Protein AF-A0A962PW16-F1 (afdb_monomer_lite)

Secondary structure (DSSP, 8-state):
--TT-------HHHHHHHHHHHHHHHHHHHHHHHHHHHHSTT-EEETTEE----HHHHHHHHHHHHTT---SSEEE-SHHHHHHHHHHHHHHHHHHHHHHHHHTTSS-------

Sequence (114 aa):
MQYVFRQDSISQDKLYGAVAAYILIALFWAQLHGLTQYFYPGAYTLAGEPRFLNIADLIYFSFTALTTAGFGDIAPAVIQSRYLTVLEMVVGVMFVAILIARLTGVYPIAEKKL

Foldseek 3Di:
DPVVPPPVPPPVVVVVVLVVVLLVLLLVLLVVLLVVCVVPPQQKDAQNHRDNDDSVRSSVLSVCLLVVVCPPRMDGDDPVSVVSSVVSNVVSVVSVVVVVCVVVPVDPDPDPDD

Radius of gyration: 19.11 Å; chains: 1; bounding box: 48×22×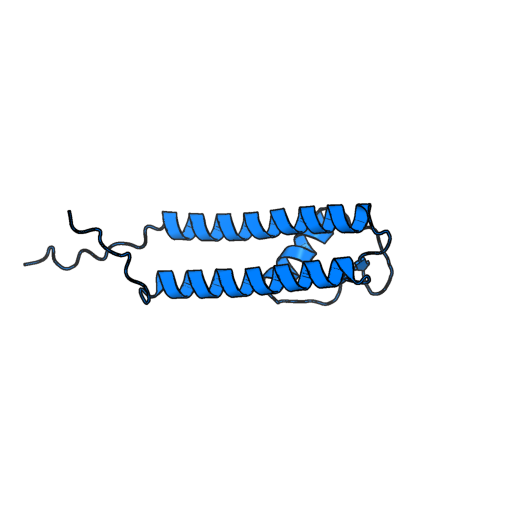60 Å

pLDDT: mean 85.95, std 16.33, range [42.16, 97.5]

Structure (mmCIF, N/CA/C/O backbone):
data_AF-A0A962PW16-F1
#
_entry.id   AF-A0A962PW16-F1
#
loop_
_atom_site.group_PDB
_atom_site.id
_atom_site.type_symbol
_atom_site.label_atom_id
_atom_site.label_alt_id
_atom_site.label_comp_id
_atom_site.label_asym_id
_atom_site.label_entity_id
_atom_site.label_seq_id
_atom_site.pdbx_PDB_ins_code
_atom_site.Cartn_x
_atom_site.Cartn_y
_atom_site.Cartn_z
_atom_site.occupancy
_atom_site.B_iso_or_equiv
_atom_site.auth_seq_id
_atom_site.auth_comp_id
_atom_site.auth_asym_id
_atom_site.auth_atom_id
_atom_site.pdbx_PDB_model_num
ATOM 1 N N . MET A 1 1 ? -32.229 4.845 38.985 1.00 42.16 1 MET A N 1
ATOM 2 C CA . MET A 1 1 ? -31.871 3.789 38.010 1.00 42.16 1 MET A CA 1
ATOM 3 C C . MET A 1 1 ? -31.650 4.386 36.612 1.00 42.16 1 MET A C 1
ATOM 5 O O . MET A 1 1 ? -32.396 4.077 35.698 1.00 42.16 1 MET A O 1
ATOM 9 N N . GLN A 1 2 ? -30.656 5.266 36.426 1.00 50.31 2 GLN A N 1
ATOM 10 C CA . GLN A 1 2 ? -30.344 5.849 35.101 1.00 50.31 2 GLN A CA 1
ATOM 11 C C . GLN A 1 2 ? -28.858 5.773 34.716 1.00 50.31 2 GLN A C 1
ATOM 13 O O . GLN A 1 2 ? -28.501 6.100 33.594 1.00 50.31 2 GLN A O 1
ATOM 18 N N . TYR A 1 3 ? -27.994 5.247 35.588 1.00 53.09 3 TYR A N 1
ATOM 19 C CA . TYR A 1 3 ? -26.572 5.050 35.274 1.00 53.09 3 TYR A CA 1
ATOM 20 C C . TYR A 1 3 ? -26.291 3.773 34.453 1.00 53.09 3 TYR A C 1
ATOM 22 O O . TYR A 1 3 ? -25.147 3.477 34.131 1.00 53.09 3 TYR A O 1
ATOM 30 N N . VAL A 1 4 ? -27.347 3.020 34.117 1.00 57.34 4 VAL A N 1
ATOM 31 C CA . VAL A 1 4 ? -27.306 1.755 33.358 1.00 57.34 4 VAL A CA 1
ATOM 32 C C . VAL A 1 4 ? -27.266 1.989 31.838 1.00 57.34 4 VAL A C 1
ATOM 34 O O . VAL A 1 4 ? -26.966 1.071 31.088 1.00 57.34 4 VAL A O 1
ATOM 37 N N . PHE A 1 5 ? -27.442 3.231 31.374 1.00 51.78 5 PHE A N 1
ATOM 38 C CA . PHE A 1 5 ? -27.135 3.636 29.995 1.00 51.78 5 PHE A CA 1
ATOM 39 C C . PHE A 1 5 ? -25.716 4.192 29.869 1.00 51.78 5 PHE A C 1
ATOM 41 O O . PHE A 1 5 ? -25.475 5.164 29.153 1.00 51.78 5 PHE A O 1
ATOM 48 N N . ARG A 1 6 ? -24.746 3.583 30.558 1.00 46.66 6 ARG A N 1
ATOM 49 C CA . ARG A 1 6 ? -23.346 3.791 30.204 1.00 46.66 6 ARG A CA 1
ATOM 50 C C . ARG A 1 6 ? -23.093 2.971 28.946 1.00 46.66 6 ARG A C 1
ATOM 52 O O . ARG A 1 6 ? -22.665 1.827 28.986 1.00 46.66 6 ARG A O 1
ATOM 59 N N . GLN A 1 7 ? -23.477 3.561 27.822 1.00 52.09 7 GLN A N 1
ATOM 60 C CA . GLN A 1 7 ? -22.950 3.210 26.521 1.00 52.09 7 GLN A CA 1
ATOM 61 C C . GLN A 1 7 ? -21.440 3.374 26.686 1.00 52.09 7 GLN A C 1
ATOM 63 O O . GLN A 1 7 ? -20.965 4.505 26.790 1.00 52.09 7 GLN A O 1
ATOM 68 N N . ASP A 1 8 ? -20.711 2.270 26.862 1.00 47.19 8 ASP A N 1
ATOM 69 C CA . ASP A 1 8 ? -19.258 2.283 26.760 1.00 47.19 8 ASP A CA 1
ATOM 70 C C . ASP A 1 8 ? -18.977 2.804 25.364 1.00 47.19 8 ASP A C 1
ATOM 72 O O . ASP A 1 8 ? -19.095 2.090 24.365 1.00 47.19 8 ASP A O 1
ATOM 76 N N . SER A 1 9 ? -18.754 4.112 25.290 1.00 47.53 9 SER A N 1
ATOM 77 C CA . SER A 1 9 ? -18.503 4.788 24.048 1.00 47.53 9 SER A CA 1
ATOM 78 C C . SER A 1 9 ? -17.310 4.063 23.459 1.00 47.53 9 SER A C 1
ATOM 80 O O . SER A 1 9 ? -16.231 3.955 24.054 1.00 47.53 9 SER A O 1
ATOM 82 N N . ILE A 1 10 ? -17.506 3.503 22.273 1.00 54.41 10 ILE A N 1
ATOM 83 C CA . ILE A 1 10 ? -16.399 3.318 21.356 1.00 54.41 10 ILE A CA 1
ATOM 84 C C . ILE A 1 10 ? -15.838 4.735 21.209 1.00 54.41 10 ILE A C 1
ATOM 86 O O . ILE A 1 10 ? -16.399 5.545 20.474 1.00 54.41 10 ILE A O 1
ATOM 90 N N . SER A 1 11 ? -14.855 5.086 22.051 1.00 63.47 11 SER A N 1
ATOM 91 C CA . SER A 1 11 ? -14.327 6.446 22.106 1.00 63.47 11 SER A CA 1
ATOM 92 C C . SER A 1 11 ? -13.882 6.787 20.698 1.00 63.47 11 SER A C 1
ATOM 94 O O . SER A 1 11 ? -13.259 5.943 20.046 1.00 63.47 11 SER A O 1
ATOM 96 N N . GLN A 1 12 ? -14.227 7.977 20.212 1.00 64.31 12 GLN A N 1
ATOM 97 C CA . GLN A 1 12 ? -13.873 8.423 18.863 1.00 64.31 12 GLN A CA 1
ATOM 98 C C . GLN A 1 12 ? -12.368 8.224 18.592 1.00 64.31 12 GLN A C 1
ATOM 100 O O . GLN A 1 12 ? -11.977 7.875 17.482 1.00 64.31 12 GLN A O 1
ATOM 105 N N . ASP A 1 13 ? -11.547 8.287 19.641 1.00 74.50 13 ASP A N 1
ATOM 106 C CA . ASP A 1 13 ? -10.116 7.969 19.652 1.00 74.50 13 ASP A CA 1
ATOM 107 C C . ASP A 1 13 ? -9.773 6.582 19.084 1.00 74.50 13 ASP A C 1
ATOM 109 O O . ASP A 1 13 ? -8.790 6.431 18.363 1.00 74.50 13 ASP A O 1
ATOM 113 N N . LYS A 1 14 ? -10.586 5.553 19.364 1.00 75.25 14 LYS A N 1
ATOM 114 C CA . LYS A 1 14 ? -10.383 4.191 18.840 1.00 75.25 14 LYS A CA 1
ATOM 115 C C . LYS A 1 14 ? -10.628 4.133 17.335 1.00 75.25 14 LYS A C 1
ATOM 117 O O . LYS A 1 14 ? -9.923 3.411 16.634 1.00 75.25 14 LYS A O 1
ATOM 122 N N . LEU A 1 15 ? -11.604 4.895 16.843 1.00 83.25 15 LEU A N 1
ATOM 123 C CA . LEU A 1 15 ? -11.897 4.983 15.415 1.00 83.25 15 LEU A CA 1
ATOM 124 C C . LEU A 1 15 ? -10.783 5.735 14.681 1.00 83.25 15 LEU A C 1
ATOM 126 O O . LEU A 1 15 ? -10.266 5.225 13.691 1.00 83.25 15 LEU A O 1
ATOM 130 N N . TYR A 1 16 ? -10.356 6.892 15.197 1.00 86.31 16 TYR A N 1
ATOM 131 C CA . TYR A 1 16 ? -9.223 7.630 14.630 1.00 86.31 16 TYR A CA 1
ATOM 132 C C . TYR A 1 16 ? -7.935 6.801 14.652 1.00 86.31 16 TYR A C 1
ATOM 134 O O . TYR A 1 16 ? -7.206 6.781 13.662 1.00 86.31 16 TYR A O 1
ATOM 142 N N . GLY A 1 17 ? -7.690 6.051 15.730 1.00 88.19 17 GLY A N 1
ATOM 143 C CA . GLY A 1 17 ? -6.570 5.117 15.822 1.00 88.19 17 GLY A CA 1
ATOM 144 C C . GLY A 1 17 ? -6.635 3.999 14.778 1.00 88.19 17 GLY A C 1
ATOM 145 O O . GLY A 1 17 ? -5.621 3.687 14.160 1.00 88.19 17 GLY A O 1
ATOM 146 N N . ALA A 1 18 ? -7.817 3.431 14.524 1.00 89.94 18 ALA A N 1
ATOM 147 C CA . ALA A 1 18 ? -7.999 2.414 13.488 1.00 89.94 18 ALA A CA 1
ATOM 148 C C . ALA A 1 18 ? -7.781 2.975 12.073 1.00 89.94 18 ALA A C 1
ATOM 150 O O . ALA A 1 18 ? -7.107 2.345 11.263 1.00 89.94 18 ALA A O 1
ATOM 151 N N . VAL A 1 19 ? -8.294 4.173 11.780 1.00 91.06 19 VAL A N 1
ATOM 152 C CA . VAL A 1 19 ? -8.070 4.842 10.487 1.00 91.06 19 VAL A CA 1
ATOM 153 C C . VAL A 1 19 ? -6.585 5.146 10.286 1.00 91.06 19 VAL A C 1
ATOM 155 O O . VAL A 1 19 ? -6.033 4.841 9.231 1.00 91.06 19 VAL A O 1
ATOM 158 N N . ALA A 1 20 ? -5.912 5.680 11.308 1.00 93.94 20 ALA A N 1
ATOM 159 C CA . ALA A 1 20 ? -4.475 5.929 11.263 1.00 93.94 20 ALA A CA 1
ATOM 160 C C . ALA A 1 20 ? -3.681 4.630 11.053 1.00 93.94 20 ALA A C 1
ATOM 162 O O . ALA A 1 20 ? -2.781 4.594 10.217 1.00 93.94 20 ALA A O 1
ATOM 163 N N . ALA A 1 21 ? -4.040 3.548 11.751 1.00 93.62 21 ALA A N 1
ATOM 164 C CA . ALA A 1 21 ? -3.416 2.242 11.565 1.00 93.62 21 ALA A CA 1
ATOM 165 C C . ALA A 1 21 ? -3.599 1.718 10.134 1.00 93.62 21 ALA A C 1
ATOM 167 O O . ALA A 1 21 ? -2.640 1.228 9.548 1.00 93.62 21 ALA A O 1
ATOM 168 N N . TYR A 1 22 ? -4.788 1.872 9.546 1.00 94.25 22 TYR A N 1
ATOM 169 C CA . TYR A 1 22 ? -5.048 1.461 8.165 1.00 94.25 22 TYR A CA 1
ATOM 170 C C . TYR A 1 22 ? -4.166 2.215 7.160 1.00 94.25 22 TYR A C 1
ATOM 172 O O . TYR A 1 22 ? -3.561 1.606 6.280 1.00 94.25 22 TYR A O 1
ATOM 180 N N . ILE A 1 23 ? -4.021 3.532 7.340 1.00 95.38 23 ILE A N 1
ATOM 181 C CA . ILE A 1 23 ? -3.131 4.364 6.519 1.00 95.38 23 ILE A CA 1
ATOM 182 C C . ILE A 1 23 ? -1.670 3.934 6.695 1.00 95.38 23 ILE A C 1
ATOM 184 O O . ILE A 1 23 ? -0.951 3.789 5.711 1.00 95.38 23 ILE A O 1
ATOM 188 N N . LEU A 1 24 ? -1.222 3.697 7.931 1.00 96.62 24 LEU A N 1
ATOM 189 C CA . LEU A 1 24 ? 0.147 3.252 8.208 1.00 96.62 24 LEU A CA 1
ATOM 190 C C . LEU A 1 24 ? 0.445 1.873 7.613 1.00 96.62 24 LEU A C 1
ATOM 192 O O . LEU A 1 24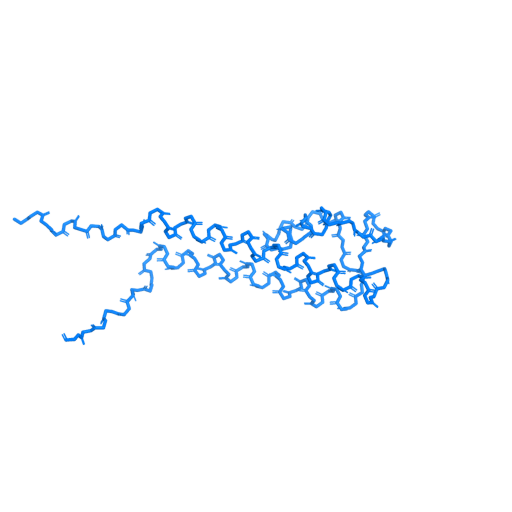 ? 1.555 1.657 7.135 1.00 96.62 24 LEU A O 1
ATOM 196 N N . ILE A 1 25 ? -0.533 0.963 7.606 1.00 96.62 25 ILE A N 1
ATOM 197 C CA . ILE A 1 25 ? -0.415 -0.340 6.942 1.00 96.62 25 ILE A CA 1
ATOM 198 C C . ILE A 1 25 ? -0.188 -0.136 5.442 1.00 96.62 25 ILE A C 1
ATOM 200 O O . ILE A 1 25 ? 0.769 -0.692 4.911 1.00 96.62 25 ILE A O 1
ATOM 204 N N . ALA A 1 26 ? -0.990 0.697 4.774 1.00 96.19 26 ALA A N 1
ATOM 205 C CA . ALA A 1 26 ? -0.792 1.001 3.354 1.00 96.19 26 ALA A CA 1
ATOM 206 C C . ALA A 1 26 ? 0.597 1.616 3.086 1.00 96.19 26 ALA A C 1
ATOM 208 O O . ALA A 1 26 ? 1.343 1.170 2.220 1.00 96.19 26 ALA A O 1
ATOM 209 N N . LEU A 1 27 ? 1.020 2.598 3.888 1.00 97.12 27 LEU A N 1
ATOM 210 C CA . LEU A 1 27 ? 2.353 3.193 3.736 1.00 97.12 27 LEU A CA 1
ATOM 211 C C . LEU A 1 27 ? 3.478 2.169 3.951 1.00 97.12 27 LEU A C 1
ATOM 213 O O . LEU A 1 27 ? 4.479 2.198 3.239 1.00 97.12 27 LEU A O 1
ATOM 217 N N . PHE A 1 28 ? 3.317 1.239 4.892 1.00 97.44 28 PHE A N 1
ATOM 218 C CA . PHE A 1 28 ? 4.269 0.153 5.112 1.00 97.44 28 PHE A CA 1
ATOM 219 C C . PHE A 1 28 ? 4.377 -0.772 3.890 1.00 97.44 28 PHE A C 1
ATOM 221 O O . PHE A 1 28 ? 5.488 -1.066 3.443 1.00 97.44 28 PHE A O 1
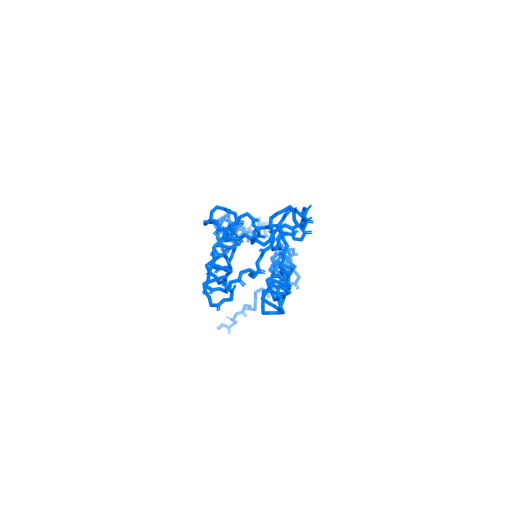ATOM 228 N N . TRP A 1 29 ? 3.251 -1.180 3.303 1.00 97.50 29 TRP A N 1
ATOM 229 C CA . TRP A 1 29 ? 3.242 -2.000 2.088 1.00 97.50 29 TRP A CA 1
ATOM 230 C C . TRP A 1 29 ? 3.827 -1.268 0.880 1.00 97.50 29 TRP A C 1
ATOM 232 O O . TRP A 1 29 ? 4.616 -1.858 0.141 1.00 97.50 29 TRP A O 1
ATOM 242 N N . ALA A 1 30 ? 3.560 0.031 0.726 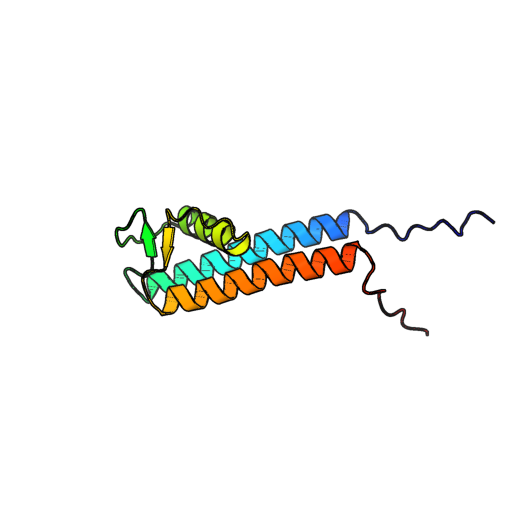1.00 97.12 30 ALA A N 1
ATOM 243 C CA . ALA A 1 30 ? 4.183 0.851 -0.312 1.00 97.12 30 ALA A CA 1
ATOM 244 C C . ALA A 1 30 ? 5.723 0.806 -0.241 1.00 97.12 30 ALA A C 1
ATOM 246 O O . ALA A 1 30 ? 6.388 0.654 -1.269 1.00 97.12 30 ALA A O 1
ATOM 247 N N . GLN A 1 31 ? 6.305 0.842 0.965 1.00 97.00 31 GLN A N 1
ATOM 248 C CA . GLN A 1 31 ? 7.754 0.686 1.145 1.00 97.00 31 GLN A CA 1
ATOM 249 C C . GLN A 1 31 ? 8.245 -0.716 0.750 1.00 97.00 31 GLN A C 1
ATOM 251 O O . GLN A 1 31 ? 9.301 -0.837 0.124 1.00 97.00 31 GLN A O 1
ATOM 256 N N . LEU A 1 32 ? 7.489 -1.775 1.061 1.00 97.31 32 LEU A N 1
ATOM 257 C CA . LEU A 1 32 ? 7.822 -3.146 0.648 1.00 97.31 32 LEU A CA 1
ATOM 258 C C . LEU A 1 32 ? 7.763 -3.322 -0.876 1.00 97.31 32 LEU A C 1
ATOM 260 O O . LEU A 1 32 ? 8.619 -3.994 -1.459 1.00 97.31 32 LEU A O 1
ATOM 264 N N . HIS A 1 33 ? 6.801 -2.687 -1.541 1.00 96.81 33 HIS A N 1
ATOM 265 C CA . HIS A 1 33 ? 6.729 -2.650 -3.000 1.00 96.81 33 HIS A CA 1
ATOM 266 C C . HIS A 1 33 ? 7.901 -1.874 -3.606 1.00 96.81 33 HIS A C 1
ATOM 268 O O . HIS A 1 33 ? 8.519 -2.349 -4.562 1.00 96.81 33 HIS A O 1
ATOM 274 N N . GLY A 1 34 ? 8.288 -0.754 -2.990 1.00 96.19 34 GLY A N 1
ATOM 275 C CA . GLY A 1 34 ? 9.497 -0.007 -3.339 1.00 96.19 34 GLY A CA 1
ATOM 276 C C . GLY A 1 34 ? 10.766 -0.855 -3.248 1.00 96.19 34 GLY A C 1
ATOM 277 O O . GLY A 1 34 ? 11.588 -0.854 -4.163 1.00 96.19 34 GLY A O 1
ATOM 278 N N . LEU A 1 35 ? 10.893 -1.648 -2.185 1.00 96.12 35 LEU A N 1
ATOM 279 C CA . LEU A 1 35 ? 12.008 -2.576 -2.011 1.00 96.12 35 LEU A CA 1
ATOM 280 C C . LEU A 1 35 ? 11.976 -3.711 -3.048 1.00 96.12 35 LEU A C 1
ATOM 282 O O . LEU A 1 35 ? 13.011 -4.100 -3.587 1.00 96.12 35 LEU A O 1
ATOM 286 N N . THR A 1 36 ? 10.786 -4.215 -3.373 1.00 96.25 36 THR A N 1
ATOM 287 C CA . THR A 1 36 ? 10.607 -5.277 -4.371 1.00 96.25 36 THR A CA 1
ATOM 288 C C . THR A 1 36 ? 11.045 -4.819 -5.755 1.00 96.25 36 THR A C 1
ATOM 290 O O . THR A 1 36 ? 11.793 -5.539 -6.408 1.00 96.25 36 THR A O 1
ATOM 293 N N . GLN A 1 37 ? 10.656 -3.619 -6.195 1.00 96.06 37 GLN A N 1
ATOM 294 C CA . GLN A 1 37 ? 11.111 -3.106 -7.493 1.00 96.06 37 GLN A CA 1
ATOM 295 C C . GLN A 1 37 ? 12.607 -2.774 -7.527 1.00 96.06 37 GLN A C 1
ATOM 297 O O . GLN A 1 37 ? 13.213 -2.808 -8.594 1.00 96.06 37 GLN A O 1
ATOM 302 N N . TYR A 1 38 ? 13.211 -2.471 -6.373 1.00 94.88 38 TYR A N 1
ATOM 303 C CA . TYR A 1 38 ? 14.651 -2.247 -6.276 1.00 94.88 38 TYR A CA 1
ATOM 304 C C . TYR A 1 38 ? 15.440 -3.541 -6.520 1.00 94.88 38 TYR A C 1
ATOM 306 O O . TYR A 1 38 ? 16.410 -3.535 -7.274 1.00 94.88 38 TYR A O 1
ATOM 314 N N . PHE A 1 39 ? 15.010 -4.662 -5.930 1.00 95.50 39 PHE A N 1
ATOM 315 C CA . PHE A 1 39 ? 15.660 -5.963 -6.135 1.00 95.50 39 PHE A CA 1
ATOM 316 C C . PHE A 1 39 ? 15.269 -6.650 -7.447 1.00 95.50 39 PHE A C 1
ATOM 318 O O . PHE A 1 39 ? 16.072 -7.391 -8.011 1.00 95.50 39 PHE A O 1
ATOM 325 N N . TYR A 1 40 ? 14.049 -6.414 -7.931 1.00 93.81 40 TYR A N 1
ATOM 326 C CA . TYR A 1 40 ? 13.506 -7.021 -9.142 1.00 93.81 40 TYR A CA 1
ATOM 327 C C . TYR A 1 40 ? 13.104 -5.923 -10.137 1.00 93.81 40 TYR A C 1
ATOM 329 O O . TYR A 1 40 ? 11.971 -5.431 -10.097 1.00 93.81 40 TYR A O 1
ATOM 337 N N . PRO A 1 41 ? 14.009 -5.528 -11.052 1.00 91.25 41 PRO A N 1
ATOM 338 C CA . PRO A 1 41 ? 13.687 -4.578 -12.108 1.00 91.25 41 PRO A CA 1
ATOM 339 C C . PRO A 1 41 ? 12.507 -5.069 -12.952 1.00 91.25 41 PRO A C 1
ATOM 341 O O . PRO A 1 41 ? 12.439 -6.241 -13.318 1.00 91.25 41 PRO A O 1
ATOM 344 N N . GLY A 1 42 ? 11.565 -4.173 -13.254 1.00 92.75 42 GLY A N 1
ATOM 345 C CA . GLY A 1 42 ? 10.341 -4.535 -13.973 1.00 92.75 42 GLY A CA 1
ATOM 346 C C . GLY A 1 42 ? 9.317 -5.287 -13.118 1.00 92.75 42 GLY A C 1
ATOM 347 O O . GLY A 1 42 ? 8.443 -5.944 -13.672 1.00 92.75 42 GLY A O 1
ATOM 348 N N . ALA A 1 43 ? 9.398 -5.196 -11.783 1.00 94.00 43 ALA A N 1
ATOM 349 C CA . ALA A 1 43 ? 8.419 -5.808 -10.884 1.00 94.00 43 ALA A CA 1
ATOM 350 C C . ALA A 1 43 ? 6.977 -5.332 -11.120 1.00 94.00 43 ALA A C 1
ATOM 352 O O . ALA A 1 43 ? 6.049 -6.100 -10.876 1.00 94.00 43 ALA A O 1
ATOM 353 N N . TYR A 1 44 ? 6.791 -4.106 -11.614 1.00 95.94 44 TYR A N 1
ATOM 354 C CA . TYR A 1 44 ? 5.483 -3.510 -11.871 1.00 95.94 44 TYR A CA 1
ATOM 355 C C . TYR A 1 44 ? 5.372 -2.998 -13.303 1.00 95.94 44 TYR A C 1
ATOM 357 O O . TYR A 1 44 ? 6.353 -2.545 -13.901 1.00 95.94 44 TYR A O 1
ATOM 365 N N . THR A 1 45 ? 4.151 -3.037 -13.829 1.00 95.88 45 THR A N 1
ATOM 366 C CA . THR A 1 45 ? 3.780 -2.379 -15.082 1.00 95.88 45 THR A CA 1
ATOM 367 C C . THR A 1 45 ? 2.869 -1.196 -14.810 1.00 95.88 45 THR A C 1
ATOM 369 O O . THR A 1 45 ? 1.953 -1.319 -13.996 1.00 95.88 45 THR A O 1
ATOM 372 N N . LEU A 1 46 ? 3.065 -0.103 -15.542 1.00 94.56 46 LEU A N 1
ATOM 373 C CA . LEU A 1 46 ? 2.132 1.019 -15.614 1.00 94.56 46 LEU A CA 1
ATOM 374 C C . LEU A 1 46 ? 1.551 1.055 -17.028 1.00 94.56 46 LEU A C 1
ATOM 376 O O . LEU A 1 46 ? 2.304 1.185 -17.991 1.00 94.56 46 LEU A O 1
ATOM 380 N N . ALA A 1 47 ? 0.230 0.923 -17.154 1.00 91.56 47 ALA A N 1
ATOM 381 C CA . ALA A 1 47 ? -0.463 0.835 -18.445 1.00 91.56 47 ALA A CA 1
ATOM 382 C C . ALA A 1 47 ? 0.091 -0.272 -19.374 1.00 91.56 47 ALA A C 1
ATOM 384 O O . ALA A 1 47 ? 0.167 -0.101 -20.587 1.00 91.56 47 ALA A O 1
ATOM 385 N N . GLY A 1 48 ? 0.490 -1.410 -18.793 1.00 89.94 48 GLY A N 1
ATOM 386 C CA . GLY A 1 48 ? 0.999 -2.580 -19.521 1.00 89.94 48 GLY A CA 1
ATOM 387 C C . GLY A 1 48 ? 2.506 -2.585 -19.788 1.00 89.94 48 GLY A C 1
ATOM 388 O O . GLY A 1 48 ? 3.051 -3.640 -20.100 1.00 89.94 48 GLY A O 1
ATOM 389 N N . GLU A 1 49 ? 3.199 -1.464 -19.583 1.00 92.25 49 GLU A N 1
ATOM 390 C CA . GLU A 1 49 ? 4.643 -1.367 -19.814 1.00 92.25 49 GLU A CA 1
ATOM 391 C C . GLU A 1 49 ? 5.435 -1.469 -18.501 1.00 92.25 49 GLU A C 1
ATOM 393 O O . GLU A 1 49 ? 5.078 -0.796 -17.524 1.00 92.25 49 GLU A O 1
ATOM 398 N N . PRO A 1 50 ? 6.516 -2.276 -18.433 1.00 93.00 50 PRO A N 1
ATOM 399 C CA . PRO A 1 50 ? 7.378 -2.347 -17.257 1.00 93.00 50 PRO A CA 1
ATOM 400 C C . PRO A 1 50 ? 7.957 -0.975 -16.919 1.00 93.00 50 PRO A C 1
ATOM 402 O O . PRO A 1 50 ? 8.646 -0.355 -17.732 1.00 93.00 50 PRO A O 1
ATOM 405 N N . ARG A 1 51 ? 7.705 -0.493 -15.700 1.00 93.44 51 ARG A N 1
ATOM 406 C CA . ARG A 1 51 ? 8.158 0.832 -15.275 1.00 93.44 51 ARG A CA 1
ATOM 407 C C . ARG A 1 51 ? 8.619 0.817 -13.829 1.00 93.44 51 ARG A C 1
ATOM 409 O O . ARG A 1 51 ? 8.008 0.183 -12.975 1.00 93.44 51 ARG A O 1
ATOM 416 N N . PHE A 1 52 ? 9.694 1.554 -13.563 1.00 93.25 52 PHE A N 1
ATOM 417 C CA . PHE A 1 52 ? 10.092 1.865 -12.196 1.00 93.25 52 PHE A CA 1
ATOM 418 C C . PHE A 1 52 ? 9.137 2.923 -11.639 1.00 93.25 52 PHE A C 1
ATOM 420 O O . PHE A 1 52 ? 9.058 4.035 -12.168 1.00 93.25 52 PHE A O 1
ATOM 427 N N . LEU A 1 53 ? 8.376 2.549 -10.617 1.00 94.88 53 LEU A N 1
ATOM 428 C CA . LEU A 1 53 ? 7.325 3.371 -10.030 1.00 94.88 53 LEU A CA 1
ATOM 429 C C . LEU A 1 53 ? 7.918 4.365 -9.034 1.00 94.88 53 LEU A C 1
ATOM 431 O O . LEU A 1 53 ? 8.833 4.035 -8.273 1.00 94.88 53 LEU A O 1
ATOM 435 N N . ASN A 1 54 ? 7.386 5.586 -9.018 1.00 95.38 54 ASN A N 1
ATOM 436 C CA . ASN A 1 54 ? 7.750 6.561 -7.993 1.00 95.38 54 ASN A CA 1
ATOM 437 C C . ASN A 1 54 ? 7.022 6.244 -6.666 1.00 95.38 54 ASN A C 1
ATOM 439 O O . ASN A 1 54 ? 6.141 5.389 -6.604 1.00 95.38 54 ASN A O 1
ATOM 443 N N . ILE A 1 55 ? 7.374 6.947 -5.586 1.00 94.69 55 ILE A N 1
ATOM 444 C CA . ILE A 1 55 ? 6.758 6.702 -4.272 1.00 94.69 55 ILE A CA 1
ATOM 445 C C . ILE A 1 55 ? 5.242 6.953 -4.253 1.00 94.69 55 ILE A C 1
ATOM 447 O O . ILE A 1 55 ? 4.517 6.243 -3.563 1.00 94.69 55 ILE A O 1
ATOM 451 N N . ALA A 1 56 ? 4.748 7.924 -5.024 1.00 96.00 56 ALA A N 1
ATOM 452 C CA . ALA A 1 56 ? 3.323 8.228 -5.092 1.00 96.00 56 ALA A CA 1
ATOM 453 C C . ALA A 1 56 ? 2.544 7.105 -5.794 1.00 96.00 56 ALA A C 1
ATOM 455 O O . ALA A 1 56 ? 1.500 6.693 -5.295 1.00 96.00 56 ALA A O 1
ATOM 456 N N . ASP A 1 57 ? 3.090 6.557 -6.880 1.00 96.06 57 ASP A N 1
ATOM 457 C CA . ASP A 1 57 ? 2.528 5.428 -7.624 1.00 96.06 57 ASP A CA 1
ATOM 458 C C . ASP A 1 57 ? 2.484 4.163 -6.752 1.00 96.06 57 ASP A C 1
ATOM 460 O O . ASP A 1 57 ? 1.503 3.425 -6.779 1.00 96.06 57 ASP A O 1
ATOM 464 N N . LEU A 1 58 ? 3.520 3.922 -5.937 1.00 96.69 58 LEU A N 1
ATOM 465 C CA . LEU A 1 58 ? 3.559 2.797 -4.993 1.00 96.69 58 LEU A CA 1
ATOM 466 C C . LEU A 1 58 ? 2.530 2.936 -3.871 1.00 96.69 58 LEU A C 1
ATOM 468 O O . LEU A 1 58 ? 1.887 1.953 -3.508 1.00 96.69 58 LEU A O 1
ATOM 472 N N . ILE A 1 59 ? 2.381 4.141 -3.310 1.00 97.44 59 ILE A N 1
ATOM 473 C CA . ILE A 1 59 ? 1.358 4.424 -2.297 1.00 97.44 59 ILE A CA 1
ATOM 474 C C . ILE A 1 59 ? -0.023 4.210 -2.909 1.00 97.44 59 ILE A C 1
ATOM 476 O O . ILE A 1 59 ? -0.843 3.502 -2.332 1.00 97.44 59 ILE A O 1
ATOM 480 N N . TYR A 1 60 ? -0.265 4.769 -4.093 1.00 96.88 60 TYR A N 1
ATOM 481 C CA . TYR A 1 60 ? -1.509 4.572 -4.823 1.00 96.88 60 TYR A CA 1
ATOM 482 C C . TYR A 1 60 ? -1.788 3.081 -5.065 1.00 96.88 60 TYR A C 1
ATOM 484 O O . TYR A 1 60 ? -2.850 2.598 -4.676 1.00 96.88 60 TYR A O 1
ATOM 492 N N . PHE A 1 61 ? -0.818 2.327 -5.590 1.00 96.88 61 PHE A N 1
ATOM 493 C CA . PHE A 1 61 ? -0.948 0.886 -5.800 1.00 96.88 61 PHE A CA 1
ATOM 494 C C . PHE A 1 61 ? -1.290 0.144 -4.501 1.00 96.88 61 PHE A C 1
ATOM 496 O O . PHE A 1 61 ? -2.266 -0.604 -4.471 1.00 96.88 61 PHE A O 1
ATOM 503 N N . SER A 1 62 ? -0.565 0.417 -3.415 1.00 97.06 62 SER A N 1
ATOM 504 C CA . SER A 1 62 ? -0.819 -0.188 -2.105 1.00 97.06 62 SER A CA 1
ATOM 505 C C . SER A 1 62 ? -2.243 0.086 -1.614 1.00 97.06 62 SER A C 1
ATOM 507 O O . SER A 1 62 ? -2.977 -0.835 -1.264 1.00 97.06 62 SER A O 1
ATOM 509 N N . PHE A 1 63 ? -2.714 1.335 -1.685 1.00 96.56 63 PHE A N 1
ATOM 510 C CA . PHE A 1 63 ? -4.096 1.649 -1.319 1.00 96.56 63 PHE A CA 1
ATOM 511 C C . PHE A 1 63 ? -5.109 0.920 -2.205 1.00 96.56 63 PHE A C 1
ATOM 513 O O . PHE A 1 63 ? -6.108 0.418 -1.689 1.00 96.56 63 PHE A O 1
ATOM 520 N N . THR A 1 64 ? -4.872 0.820 -3.515 1.00 96.25 64 THR A N 1
ATOM 521 C CA . THR A 1 64 ? -5.787 0.111 -4.427 1.00 96.25 64 THR A CA 1
ATOM 522 C C . THR A 1 64 ? -5.830 -1.395 -4.176 1.00 96.25 64 THR A C 1
ATOM 524 O O . THR A 1 64 ? -6.902 -1.992 -4.290 1.00 96.25 64 THR A O 1
ATOM 527 N N . ALA A 1 65 ? -4.706 -2.005 -3.795 1.00 95.81 65 ALA A N 1
ATOM 528 C CA . ALA A 1 65 ? -4.622 -3.414 -3.435 1.00 95.81 65 ALA A CA 1
ATOM 529 C C . ALA A 1 65 ? -5.266 -3.675 -2.066 1.00 95.81 65 ALA A C 1
ATOM 531 O O . ALA A 1 65 ? -6.134 -4.540 -1.948 1.00 95.81 65 ALA A O 1
ATOM 532 N N . LEU A 1 66 ? -4.926 -2.873 -1.054 1.00 95.19 66 LEU A N 1
ATOM 533 C CA . LEU A 1 66 ? -5.442 -2.991 0.312 1.00 95.19 66 LEU A CA 1
ATOM 534 C C . LEU A 1 66 ? -6.965 -2.793 0.381 1.00 95.19 66 LEU A C 1
ATOM 536 O O . LEU A 1 66 ? -7.653 -3.497 1.116 1.00 95.19 66 LEU A O 1
ATOM 540 N N . THR A 1 67 ? -7.505 -1.864 -0.415 1.00 94.50 67 THR A N 1
ATOM 541 C CA . THR A 1 67 ? -8.955 -1.605 -0.515 1.00 94.50 67 THR A CA 1
ATOM 542 C C . THR A 1 67 ? -9.680 -2.528 -1.488 1.00 94.50 67 THR A C 1
ATOM 544 O O . THR A 1 67 ? -10.900 -2.437 -1.607 1.00 94.50 67 THR A O 1
ATOM 547 N N . THR A 1 68 ? -8.966 -3.415 -2.187 1.00 93.06 68 THR A N 1
ATOM 548 C CA . THR A 1 68 ? -9.500 -4.294 -3.244 1.00 93.06 68 THR A CA 1
ATOM 549 C C . THR A 1 68 ? -10.122 -3.558 -4.442 1.00 93.06 68 THR A C 1
ATOM 551 O O . THR A 1 68 ? -10.852 -4.162 -5.222 1.00 93.06 68 THR A O 1
ATOM 554 N N . ALA A 1 69 ? -9.824 -2.265 -4.621 1.00 94.25 69 ALA A N 1
ATOM 555 C CA . ALA A 1 69 ? -10.336 -1.462 -5.732 1.00 94.25 69 ALA A CA 1
ATOM 556 C C . ALA A 1 69 ? -9.787 -1.932 -7.088 1.00 94.25 69 ALA A C 1
ATOM 558 O O . ALA A 1 69 ? -10.541 -2.040 -8.051 1.00 94.25 69 ALA A O 1
ATOM 559 N N . GLY A 1 70 ? -8.479 -2.219 -7.146 1.00 89.69 70 GLY A N 1
ATOM 560 C CA . GLY A 1 70 ? -7.835 -2.870 -8.290 1.00 89.69 70 GLY A CA 1
ATOM 561 C C . GLY A 1 70 ? -8.095 -2.213 -9.651 1.00 89.69 70 GLY A C 1
ATOM 562 O O . GLY A 1 70 ? -8.459 -2.915 -10.589 1.00 89.69 70 GLY A O 1
ATOM 563 N N . PHE A 1 71 ? -7.894 -0.895 -9.780 1.00 91.31 71 PHE A N 1
ATOM 564 C CA . PHE A 1 71 ? -8.166 -0.146 -11.021 1.00 91.31 71 PHE A CA 1
ATOM 565 C C . PHE A 1 71 ? -7.453 -0.696 -12.271 1.00 91.31 71 PHE A C 1
ATOM 567 O O . PHE A 1 71 ? -7.926 -0.481 -13.385 1.00 91.31 71 PHE A O 1
ATOM 574 N N . GLY A 1 72 ? -6.354 -1.437 -12.096 1.00 89.12 72 GLY A N 1
ATOM 575 C CA . GLY A 1 72 ? -5.691 -2.193 -13.164 1.00 89.12 72 GLY A CA 1
ATOM 576 C C . GLY A 1 72 ? -4.736 -1.371 -14.033 1.00 89.12 72 GLY A C 1
ATOM 577 O O . GLY A 1 72 ? -4.174 -1.890 -14.992 1.00 89.12 72 GLY A O 1
ATOM 578 N N . ASP A 1 73 ? -4.523 -0.107 -13.690 1.00 93.31 73 ASP A N 1
ATOM 579 C CA . ASP A 1 73 ? -3.520 0.778 -14.277 1.00 93.31 73 ASP A CA 1
ATOM 580 C C . ASP A 1 73 ? -2.092 0.415 -13.847 1.00 93.31 73 ASP A C 1
ATOM 582 O O . ASP A 1 73 ? -1.172 0.455 -14.670 1.00 93.31 73 ASP A O 1
ATOM 586 N N . ILE A 1 74 ? -1.920 0.011 -12.586 1.00 96.00 74 ILE A N 1
ATOM 587 C CA . ILE A 1 74 ? -0.684 -0.563 -12.052 1.00 96.00 74 ILE A CA 1
ATOM 588 C C . ILE A 1 74 ? -0.904 -2.038 -11.729 1.00 96.00 74 ILE A C 1
ATOM 590 O O . ILE A 1 74 ? -1.844 -2.399 -11.020 1.00 96.00 74 ILE A O 1
ATOM 594 N N . ALA A 1 75 ? -0.006 -2.898 -12.214 1.00 95.12 75 ALA A N 1
ATOM 595 C CA . ALA A 1 75 ? -0.094 -4.337 -11.985 1.00 95.12 75 ALA A CA 1
ATOM 596 C C . ALA A 1 75 ? 1.264 -4.972 -11.631 1.00 95.12 75 ALA A C 1
ATOM 598 O O . ALA A 1 75 ? 2.299 -4.559 -12.163 1.00 95.12 75 ALA A O 1
ATOM 599 N N . PRO A 1 76 ? 1.278 -5.999 -10.757 1.00 95.06 76 PRO A N 1
ATOM 600 C CA . PRO A 1 76 ? 2.473 -6.775 -10.445 1.00 95.06 76 PRO A CA 1
ATOM 601 C C . PRO A 1 76 ? 2.838 -7.720 -11.604 1.00 95.06 76 PRO A C 1
ATOM 603 O O . PRO A 1 76 ? 2.100 -8.651 -11.952 1.00 95.06 76 PRO A O 1
ATOM 606 N N . ALA A 1 77 ? 4.009 -7.509 -12.196 1.00 95.12 77 ALA A N 1
ATOM 607 C CA . ALA A 1 77 ? 4.480 -8.242 -13.368 1.00 95.12 77 ALA A CA 1
ATOM 608 C C . ALA A 1 77 ? 5.174 -9.557 -12.988 1.00 95.12 77 ALA A C 1
ATOM 610 O O . ALA A 1 77 ? 4.937 -10.594 -13.610 1.00 95.12 77 ALA A O 1
ATOM 611 N N . VAL A 1 78 ? 6.000 -9.522 -11.936 1.00 94.88 78 VAL A N 1
ATOM 612 C CA . VAL A 1 78 ? 6.862 -10.641 -11.521 1.00 94.88 78 VAL A CA 1
ATOM 613 C C . VAL A 1 78 ? 6.272 -11.423 -10.353 1.00 94.88 78 VAL A C 1
ATOM 615 O O . VAL A 1 78 ? 5.498 -10.897 -9.551 1.00 94.88 78 VAL A O 1
ATOM 618 N N . ILE A 1 79 ? 6.680 -12.682 -10.205 1.00 95.31 79 ILE A N 1
ATOM 619 C CA . ILE A 1 79 ? 6.127 -13.588 -9.192 1.00 95.31 79 ILE A CA 1
ATOM 620 C C . ILE A 1 79 ? 6.286 -13.063 -7.754 1.00 95.31 79 ILE A C 1
ATOM 622 O O . ILE A 1 79 ? 5.368 -13.189 -6.947 1.00 95.31 79 ILE A O 1
ATOM 626 N N . GLN A 1 80 ? 7.400 -12.397 -7.449 1.00 94.56 80 GLN A N 1
ATOM 627 C CA . GLN A 1 80 ? 7.683 -11.826 -6.131 1.00 94.56 80 GLN A CA 1
ATOM 628 C C . GLN A 1 80 ? 6.715 -10.687 -5.796 1.00 94.56 80 GLN A C 1
ATOM 630 O O . GLN A 1 80 ? 6.126 -10.675 -4.718 1.00 94.56 80 GLN A O 1
ATOM 635 N N . SER A 1 81 ? 6.490 -9.777 -6.752 1.00 95.06 81 SER A N 1
ATOM 636 C CA . SER A 1 81 ? 5.518 -8.690 -6.601 1.00 95.06 81 SER A CA 1
ATOM 637 C C . SER A 1 81 ? 4.091 -9.216 -6.434 1.00 95.06 81 SER A C 1
ATOM 639 O O . SER A 1 81 ? 3.354 -8.703 -5.600 1.00 95.06 81 SER A O 1
ATOM 641 N N . ARG A 1 82 ? 3.727 -10.299 -7.139 1.00 95.94 82 ARG A N 1
ATOM 642 C CA . ARG A 1 82 ? 2.400 -10.926 -7.044 1.00 95.94 82 ARG A CA 1
ATOM 643 C C . ARG A 1 82 ? 2.143 -11.531 -5.671 1.00 95.94 82 ARG A C 1
ATOM 645 O O . ARG A 1 82 ? 1.094 -11.269 -5.095 1.00 95.94 82 ARG A O 1
ATOM 652 N N . TYR A 1 83 ? 3.085 -12.308 -5.132 1.00 96.69 83 TYR A N 1
ATOM 653 C CA . TYR A 1 83 ? 2.929 -12.870 -3.788 1.00 96.69 83 TYR A CA 1
ATOM 654 C C . TYR A 1 83 ? 2.808 -11.777 -2.728 1.00 96.69 83 TYR A C 1
ATOM 656 O O . TYR A 1 83 ? 1.968 -11.884 -1.837 1.00 96.69 83 TYR A O 1
ATOM 664 N N . LEU A 1 84 ? 3.601 -10.712 -2.855 1.00 96.75 84 LEU A N 1
ATOM 665 C CA . LEU A 1 84 ? 3.540 -9.583 -1.936 1.00 96.75 84 LEU A CA 1
ATOM 666 C C . LEU A 1 84 ? 2.170 -8.886 -1.991 1.00 96.75 84 LEU A C 1
ATOM 668 O O . LEU A 1 84 ? 1.556 -8.676 -0.950 1.00 96.75 84 LEU A O 1
ATOM 672 N N . THR A 1 85 ? 1.652 -8.618 -3.193 1.00 96.50 85 THR A N 1
ATOM 673 C CA . THR A 1 85 ? 0.318 -8.028 -3.393 1.00 96.50 85 THR A CA 1
ATOM 674 C C . THR A 1 85 ? -0.806 -8.924 -2.864 1.00 96.50 85 THR A C 1
ATOM 676 O O . THR A 1 85 ? -1.758 -8.427 -2.271 1.00 96.50 85 THR A O 1
ATOM 679 N N . VAL A 1 86 ? -0.710 -10.250 -3.016 1.00 96.81 86 VAL A N 1
ATOM 680 C CA . VAL A 1 86 ? -1.708 -11.180 -2.452 1.00 96.81 86 VAL A CA 1
ATOM 681 C C . VAL A 1 86 ? -1.744 -11.092 -0.926 1.00 96.81 86 VAL A C 1
ATOM 683 O O . VAL A 1 86 ? -2.826 -11.060 -0.340 1.00 96.81 86 VAL A O 1
ATOM 686 N N . LEU A 1 87 ? -0.581 -11.029 -0.271 1.00 96.94 87 LEU A N 1
ATOM 687 C CA . LEU A 1 87 ? -0.517 -10.875 1.184 1.00 96.94 87 LEU A CA 1
ATOM 688 C C . LEU A 1 87 ? -1.125 -9.545 1.637 1.00 96.94 87 LEU A C 1
ATOM 690 O O . LEU A 1 87 ? -1.888 -9.526 2.602 1.00 96.94 87 LEU A O 1
ATOM 694 N N . GLU A 1 88 ? -0.836 -8.458 0.923 1.00 97.00 88 GLU A N 1
ATOM 695 C CA . GLU A 1 88 ? -1.425 -7.147 1.190 1.00 97.00 88 GLU A CA 1
ATOM 696 C C . GLU A 1 88 ? -2.957 -7.179 1.103 1.00 97.00 88 GLU A C 1
ATOM 698 O O . GLU A 1 88 ? -3.637 -6.739 2.031 1.00 97.00 88 GLU A O 1
ATOM 703 N N . MET A 1 89 ? -3.511 -7.764 0.037 1.00 96.56 89 MET A N 1
ATOM 704 C CA . MET A 1 89 ? -4.962 -7.888 -0.152 1.00 96.56 89 MET A CA 1
ATOM 705 C C . MET A 1 89 ? -5.626 -8.663 0.994 1.00 96.56 89 MET A C 1
ATOM 707 O O . MET A 1 89 ? -6.662 -8.244 1.515 1.00 96.56 89 MET A O 1
ATOM 711 N N . VAL A 1 90 ? -5.018 -9.771 1.435 1.00 96.94 90 VAL A N 1
ATOM 712 C CA . VAL A 1 90 ? -5.518 -10.551 2.580 1.00 96.94 90 VAL A CA 1
ATOM 713 C C . VAL A 1 90 ? -5.494 -9.714 3.858 1.00 96.94 90 VAL A C 1
ATOM 715 O O . VAL A 1 90 ? -6.477 -9.702 4.600 1.00 96.94 90 VAL A O 1
ATOM 718 N N . VAL A 1 91 ? -4.404 -8.986 4.116 1.00 96.06 91 VAL A N 1
ATOM 719 C CA . VAL A 1 91 ? -4.292 -8.107 5.289 1.00 96.06 91 VAL A CA 1
ATOM 720 C C . VAL A 1 91 ? -5.352 -7.006 5.265 1.00 96.06 91 VAL A C 1
ATOM 722 O O . VAL A 1 91 ? -5.968 -6.754 6.301 1.00 96.06 91 VAL A O 1
ATOM 725 N N . GLY A 1 92 ? -5.619 -6.400 4.106 1.00 94.12 92 GLY A N 1
ATOM 726 C CA . GLY A 1 92 ? -6.645 -5.366 3.945 1.00 94.12 92 GLY A CA 1
ATOM 727 C C . GLY A 1 92 ? -8.042 -5.857 4.319 1.00 94.12 92 GLY A C 1
ATOM 728 O O . GLY A 1 92 ? -8.698 -5.278 5.190 1.00 94.12 92 GLY A O 1
ATOM 729 N N . VAL A 1 93 ? -8.468 -6.984 3.741 1.00 95.56 93 VAL A N 1
ATOM 730 C CA . VAL A 1 93 ? -9.782 -7.584 4.033 1.00 95.56 93 VAL A CA 1
ATOM 731 C C . VAL A 1 93 ? -9.892 -7.995 5.503 1.00 95.56 93 VAL A C 1
ATOM 733 O O . VAL A 1 93 ? -10.896 -7.701 6.156 1.00 95.56 93 VAL A O 1
ATOM 736 N N . MET A 1 94 ? -8.854 -8.632 6.054 1.00 94.62 94 MET A N 1
ATOM 737 C CA . MET A 1 94 ? -8.842 -9.066 7.454 1.00 94.62 94 MET A CA 1
ATOM 738 C C . MET A 1 94 ? -8.905 -7.883 8.423 1.00 94.62 94 MET A C 1
ATOM 740 O O . MET A 1 94 ? -9.627 -7.952 9.418 1.00 94.62 94 MET A O 1
ATOM 744 N N . PHE A 1 95 ? -8.198 -6.787 8.133 1.00 93.38 95 PHE A N 1
ATOM 745 C CA . PHE A 1 95 ? -8.237 -5.581 8.956 1.00 93.38 95 PHE A CA 1
ATOM 746 C C . PHE A 1 95 ? -9.658 -5.018 9.041 1.00 93.38 95 PHE A C 1
ATOM 748 O O . PHE A 1 95 ? -10.167 -4.795 10.140 1.00 93.38 95 PHE A O 1
ATOM 755 N N . VAL A 1 96 ? -10.320 -4.841 7.893 1.00 92.12 96 VAL A N 1
ATOM 756 C CA . VAL A 1 96 ? -11.687 -4.303 7.833 1.00 92.12 96 VAL A CA 1
ATOM 757 C C . VAL A 1 96 ? -12.676 -5.246 8.524 1.00 92.12 96 VAL A C 1
ATOM 759 O O . VAL A 1 96 ? -13.491 -4.790 9.326 1.00 92.12 96 VAL A O 1
ATOM 762 N N . ALA A 1 97 ? -12.574 -6.558 8.297 1.00 92.81 97 ALA A N 1
ATOM 763 C CA . ALA A 1 97 ? -13.442 -7.548 8.934 1.00 92.81 97 ALA A CA 1
ATOM 764 C C . ALA A 1 97 ? -13.315 -7.541 10.468 1.00 92.81 97 ALA A C 1
ATOM 766 O O . ALA A 1 97 ? -14.323 -7.513 11.178 1.00 92.81 97 ALA A O 1
ATOM 767 N N . ILE A 1 98 ? -12.083 -7.518 10.993 1.00 90.69 98 ILE A N 1
ATOM 768 C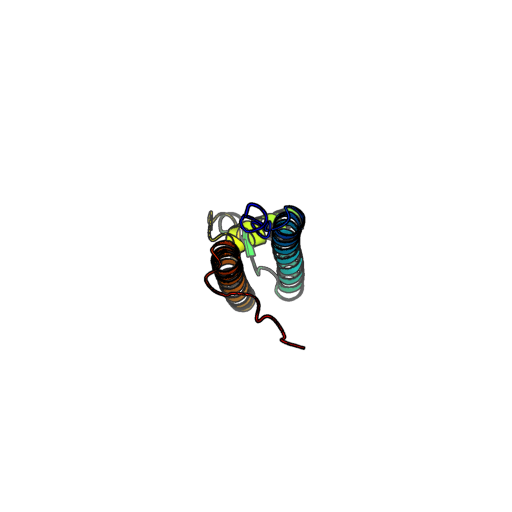 CA . ILE A 1 98 ? -11.823 -7.463 12.439 1.00 90.69 98 ILE A CA 1
ATOM 769 C C . ILE A 1 98 ? -12.311 -6.136 13.019 1.00 90.69 98 ILE A C 1
ATOM 771 O O . ILE A 1 98 ? -12.928 -6.130 14.085 1.00 90.69 98 ILE A O 1
ATOM 775 N N . LEU A 1 99 ? -12.061 -5.019 12.331 1.00 88.69 99 LEU A N 1
ATOM 776 C CA . LEU A 1 99 ? -12.510 -3.702 12.769 1.00 88.69 99 LEU A CA 1
ATOM 777 C C . LEU A 1 99 ? -14.034 -3.664 12.899 1.00 88.69 99 LEU A C 1
ATOM 779 O O . LEU A 1 99 ? -14.543 -3.275 13.947 1.00 88.69 99 LEU A O 1
ATOM 783 N N . ILE A 1 100 ? -14.762 -4.142 11.889 1.00 88.44 100 ILE A N 1
ATOM 784 C CA . ILE A 1 100 ? -16.227 -4.220 11.930 1.00 88.44 100 ILE A CA 1
ATOM 785 C C . ILE A 1 100 ? -16.684 -5.123 13.080 1.00 88.44 100 ILE A C 1
ATOM 787 O O . ILE A 1 100 ? -17.505 -4.690 13.882 1.00 88.44 100 ILE A O 1
ATOM 791 N N . ALA A 1 101 ? -16.121 -6.326 13.234 1.00 88.44 101 ALA A N 1
ATOM 792 C CA . ALA A 1 101 ? -16.496 -7.249 14.312 1.00 88.44 101 ALA A CA 1
ATOM 793 C C . ALA A 1 101 ? -16.265 -6.669 15.722 1.00 88.44 101 ALA A C 1
ATOM 795 O O . ALA A 1 101 ? -17.019 -6.954 16.656 1.00 88.44 101 ALA A O 1
ATOM 796 N N . ARG A 1 102 ? -15.222 -5.845 15.889 1.00 82.81 102 ARG A N 1
ATOM 797 C CA . ARG A 1 102 ? -14.947 -5.111 17.134 1.00 82.81 102 ARG A CA 1
ATOM 798 C C . ARG A 1 102 ? -15.953 -3.988 17.363 1.00 82.81 102 ARG A C 1
ATOM 800 O O . ARG A 1 102 ? -16.392 -3.807 18.494 1.00 82.81 102 ARG A O 1
ATOM 807 N N . LEU A 1 103 ? -16.317 -3.253 16.314 1.00 81.00 103 LEU A N 1
ATOM 808 C CA . LEU A 1 103 ? -17.266 -2.139 16.390 1.00 81.00 103 LEU A CA 1
ATOM 809 C C . LEU A 1 103 ? -18.704 -2.607 16.637 1.00 81.00 103 LEU A C 1
ATOM 811 O O . LEU A 1 103 ? -19.447 -1.939 17.348 1.00 81.00 103 LEU A O 1
ATOM 815 N N . THR A 1 104 ? -19.096 -3.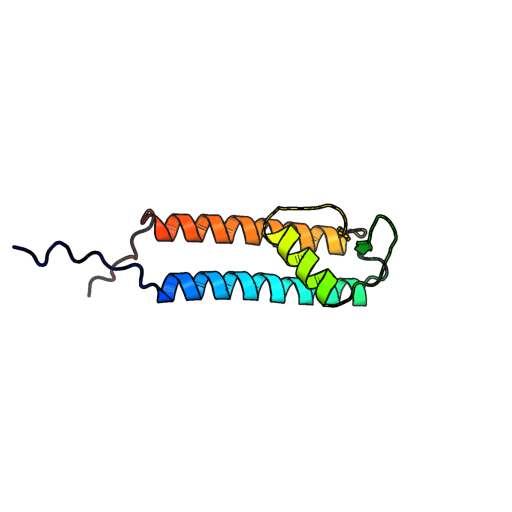761 16.098 1.00 82.50 104 THR A N 1
ATOM 816 C CA . THR A 1 104 ? -20.434 -4.338 16.300 1.00 82.50 104 THR A CA 1
ATOM 817 C C . THR A 1 104 ? -20.585 -5.069 17.637 1.00 82.50 104 THR A C 1
ATOM 819 O O . THR A 1 104 ? -21.677 -5.532 17.952 1.00 82.50 104 THR A O 1
ATOM 822 N N . GLY A 1 105 ? -19.516 -5.179 18.438 1.00 71.38 105 GLY A N 1
ATOM 823 C CA . GLY A 1 105 ? -19.560 -5.817 19.756 1.00 71.38 105 GLY A CA 1
ATOM 824 C C . GLY A 1 105 ? -19.668 -7.346 19.724 1.00 71.38 105 GLY A C 1
ATOM 825 O O . GLY A 1 105 ? -19.964 -7.951 20.750 1.00 71.38 105 GLY A O 1
ATOM 826 N N . VAL A 1 106 ? -19.395 -7.987 18.580 1.00 64.31 106 VAL A N 1
ATOM 827 C CA . VAL A 1 106 ? -19.452 -9.458 18.427 1.00 64.31 106 VAL A CA 1
ATOM 828 C C . VAL A 1 106 ? -18.388 -10.161 19.289 1.00 64.31 106 VAL A C 1
ATOM 830 O O . VAL A 1 106 ? -18.572 -11.308 19.687 1.00 64.31 106 VAL A O 1
ATOM 833 N N . TYR A 1 107 ? -17.313 -9.452 19.658 1.00 58.84 107 TYR A N 1
ATOM 834 C CA . TYR A 1 107 ? -16.326 -9.892 20.647 1.00 58.84 107 TYR A CA 1
ATOM 835 C C . TYR A 1 107 ? -16.285 -8.930 21.844 1.00 58.84 107 TYR A C 1
ATOM 837 O O . TYR A 1 107 ? -15.552 -7.933 21.778 1.00 58.84 107 TYR A O 1
ATOM 845 N N . PRO A 1 108 ? -17.017 -9.202 22.943 1.00 55.22 108 PRO A N 1
ATOM 846 C CA . PRO A 1 108 ? -16.849 -8.445 24.176 1.00 55.22 108 PRO A CA 1
ATOM 847 C C . PRO A 1 108 ? -15.393 -8.549 24.646 1.00 55.22 108 PRO A C 1
ATOM 849 O O . PRO A 1 108 ? -14.772 -9.614 24.596 1.00 55.22 108 PRO A O 1
ATOM 852 N N . ILE A 1 109 ? -14.820 -7.416 25.057 1.00 56.81 109 ILE A N 1
ATOM 853 C CA . ILE A 1 109 ? -13.497 -7.371 25.684 1.00 56.81 109 ILE A CA 1
ATOM 854 C C . ILE A 1 109 ? -13.609 -8.243 26.933 1.00 56.81 109 ILE A C 1
ATOM 856 O O . ILE A 1 109 ? -14.450 -7.964 27.781 1.00 56.81 109 ILE A O 1
ATOM 860 N N . ALA A 1 110 ? -12.825 -9.322 27.014 1.00 57.84 110 ALA A N 1
ATOM 861 C CA . ALA A 1 110 ? -12.825 -10.191 28.181 1.00 57.84 110 ALA A CA 1
ATOM 862 C C . ALA A 1 110 ? -12.509 -9.341 29.417 1.00 57.84 110 ALA A C 1
ATOM 864 O O . ALA A 1 110 ? -11.375 -8.900 29.613 1.00 57.84 110 ALA A O 1
ATOM 865 N N . GLU A 1 111 ? -13.539 -9.060 30.208 1.00 53.78 111 GLU A N 1
ATOM 866 C CA . GLU A 1 111 ? -13.416 -8.308 31.440 1.00 53.78 111 GLU A CA 1
ATOM 867 C C . GLU A 1 111 ? -12.636 -9.195 32.411 1.00 53.78 111 GLU A C 1
ATOM 869 O O . GLU A 1 111 ? -13.097 -10.258 32.839 1.00 53.78 111 GLU A O 1
ATOM 874 N N . LYS A 1 112 ? -11.384 -8.818 32.681 1.00 48.59 112 LYS A N 1
ATOM 875 C CA . LYS A 1 112 ? -10.538 -9.531 33.631 1.00 48.59 112 LYS A CA 1
ATOM 876 C C . LYS A 1 112 ? -11.122 -9.275 35.021 1.00 48.59 112 LYS A C 1
ATOM 878 O O . LYS A 1 112 ? -10.836 -8.243 35.617 1.00 48.59 112 LYS A O 1
ATOM 883 N N . LYS A 1 113 ? -11.969 -10.190 35.505 1.00 46.12 113 LYS A N 1
ATOM 884 C CA . LYS A 1 113 ? -12.433 -10.204 36.898 1.00 46.12 113 LYS A CA 1
ATOM 885 C C . LYS A 1 113 ? -11.207 -10.323 37.808 1.00 46.12 113 LYS A C 1
ATOM 887 O O . LYS A 1 113 ? -10.549 -11.364 37.806 1.00 46.12 113 LYS A O 1
ATOM 892 N N . LEU A 1 114 ? -10.888 -9.234 38.503 1.00 49.09 114 LEU A N 1
ATOM 893 C CA . LEU A 1 114 ? -10.078 -9.230 39.720 1.00 49.09 114 LEU A CA 1
ATOM 894 C C . LEU A 1 114 ? -11.013 -9.373 40.921 1.00 49.09 114 LEU A C 1
ATOM 896 O O . LEU A 1 114 ? -12.127 -8.805 40.852 1.00 49.09 114 LEU A O 1
#